Protein AF-E9HIC8-F1 (afdb_monomer_lite)

Secondary structure (DSSP, 8-state):
--TT---EEEEEGGGGG--GGG---GGG--GGG-SEEEEEEEEE-TTT--EEES-HHHHHHHHHHHHH-TT-EEEEEE--HHHHH-GGGS--

Radius of gyration: 14.71 Å; chains: 1; bounding box: 36×24×37 Å

Foldseek 3Di:
DPVPDFDEDEDEPCQCVDDDPSHDALVNDPCVVGQEYEYDAWEQQPPPRDTGDPDPVRLVSQVCVCVVVVNYHYYYYYDDDCNVPPPPPRDD

InterPro domains:
  IPR001223 Glycoside hydrolase family 18, catalytic domain [PF00704] (6-85)
  IPR001223 Glycoside hydrolase family 18, catalytic domain [PS51910] (5-92)
  IPR017853 Glycoside hydrolase superfamily [SSF51445] (4-85)
  IPR050314 Glycosyl hydrolase family 18 [PTHR11177] (3-85)

Sequence (92 aa):
MKAGSRLICYFPNWAYHRPGYGKYAVDDINATLHTDMVYAFAILDGNTYNIVEFDHAFYATIVDLKKQYPSLKTTIAIGGWTDSHDETLIPT

Structure (mmCIF, N/CA/C/O backbone):
data_AF-E9HIC8-F1
#
_entry.id   AF-E9HIC8-F1
#
loop_
_atom_site.group_PDB
_atom_site.id
_atom_site.type_symbol
_atom_site.label_atom_id
_atom_site.label_alt_id
_atom_site.label_comp_id
_atom_site.label_asym_id
_atom_site.label_entity_id
_atom_site.label_seq_id
_atom_site.pdbx_PDB_ins_code
_atom_site.Cartn_x
_atom_site.Cartn_y
_atom_site.Cartn_z
_atom_site.occupancy
_atom_site.B_iso_or_equiv
_atom_site.auth_seq_id
_atom_site.auth_comp_id
_atom_site.auth_asym_id
_atom_site.auth_atom_id
_atom_site.pdbx_PDB_model_num
ATOM 1 N N . MET A 1 1 ? -13.253 -8.724 15.955 1.00 62.53 1 MET A N 1
ATOM 2 C CA . MET A 1 1 ? -11.837 -8.531 16.352 1.00 62.53 1 MET A CA 1
ATOM 3 C C . MET A 1 1 ? -11.799 -8.084 17.810 1.00 62.53 1 MET A C 1
ATOM 5 O O . MET A 1 1 ? -12.718 -7.380 18.213 1.00 62.53 1 MET A O 1
ATOM 9 N N . LYS A 1 2 ? -10.816 -8.509 18.622 1.00 59.88 2 LYS A N 1
ATOM 10 C CA . LYS A 1 2 ? -10.658 -7.970 19.989 1.00 59.88 2 LYS A CA 1
ATOM 11 C C . LYS A 1 2 ? -10.333 -6.474 19.905 1.00 59.88 2 LYS A C 1
ATOM 13 O O . LYS A 1 2 ? -9.634 -6.056 18.982 1.00 59.88 2 LYS A O 1
ATOM 18 N N . ALA A 1 3 ? -10.817 -5.685 20.864 1.00 70.50 3 ALA A N 1
ATOM 19 C CA . ALA A 1 3 ? -10.434 -4.280 20.976 1.00 70.50 3 ALA A CA 1
ATOM 20 C C . ALA A 1 3 ? -8.896 -4.167 21.027 1.00 70.50 3 ALA A C 1
ATOM 22 O O . ALA A 1 3 ? -8.251 -4.861 21.812 1.00 70.50 3 ALA A O 1
ATOM 23 N N . GLY A 1 4 ? -8.318 -3.354 20.138 1.00 76.31 4 GLY A N 1
ATOM 24 C CA . GLY A 1 4 ? -6.868 -3.160 20.014 1.00 76.31 4 GLY A CA 1
ATOM 25 C C . GLY A 1 4 ? -6.122 -4.134 19.088 1.00 76.31 4 GLY A C 1
ATOM 26 O O . GLY A 1 4 ? -4.921 -3.969 18.896 1.00 76.31 4 GLY A O 1
ATOM 27 N N . SER A 1 5 ? -6.783 -5.130 18.486 1.00 86.44 5 SER A N 1
ATOM 28 C CA . SER A 1 5 ? -6.154 -5.974 17.453 1.00 86.44 5 SER A CA 1
ATOM 29 C C . SER A 1 5 ? -6.084 -5.255 16.103 1.00 86.44 5 SER A C 1
ATOM 31 O O . SER A 1 5 ? -7.019 -4.546 15.738 1.00 86.44 5 SER A O 1
ATOM 33 N N . ARG A 1 6 ? -4.996 -5.471 15.352 1.00 91.44 6 ARG A N 1
ATOM 34 C CA . ARG A 1 6 ? -4.828 -4.967 13.979 1.00 91.44 6 ARG A CA 1
ATOM 35 C C . ARG A 1 6 ? -4.976 -6.097 12.962 1.00 91.44 6 ARG A C 1
ATOM 37 O O . ARG A 1 6 ? -4.385 -7.156 13.164 1.00 91.44 6 ARG A O 1
ATOM 44 N N . LEU A 1 7 ? -5.707 -5.851 11.877 1.00 93.81 7 LEU A N 1
ATOM 45 C CA . LEU A 1 7 ? -5.694 -6.667 10.664 1.00 93.81 7 LEU A CA 1
ATOM 46 C C . LEU A 1 7 ? -5.028 -5.859 9.549 1.00 93.81 7 LEU A C 1
ATOM 48 O O . LEU A 1 7 ? -5.597 -4.883 9.056 1.00 93.81 7 LEU A O 1
ATOM 52 N N . ILE A 1 8 ? -3.817 -6.280 9.191 1.00 95.50 8 ILE A N 1
ATOM 53 C CA . ILE A 1 8 ? -2.977 -5.628 8.189 1.00 95.50 8 ILE A CA 1
ATOM 54 C C . ILE A 1 8 ? -3.065 -6.443 6.904 1.00 95.50 8 ILE A C 1
ATOM 56 O O . ILE A 1 8 ? -2.642 -7.600 6.889 1.00 95.50 8 ILE A O 1
ATOM 60 N N . CYS A 1 9 ? -3.594 -5.847 5.841 1.00 95.31 9 CYS A N 1
ATOM 61 C CA . CYS A 1 9 ? -3.786 -6.524 4.564 1.00 95.31 9 CYS A CA 1
ATOM 62 C C . CYS A 1 9 ? -2.930 -5.903 3.469 1.00 95.31 9 CYS A C 1
ATOM 64 O O . CYS A 1 9 ? -2.933 -4.692 3.267 1.00 95.31 9 CYS A O 1
ATOM 66 N N . TYR A 1 10 ? -2.220 -6.760 2.741 1.00 95.19 10 TYR A N 1
ATOM 67 C CA . TYR A 1 10 ? -1.441 -6.368 1.576 1.00 95.19 10 TYR A CA 1
ATOM 68 C C . TYR A 1 10 ? -2.324 -6.435 0.331 1.00 95.19 10 TYR A C 1
ATOM 70 O O . TYR A 1 10 ? -2.943 -7.465 0.065 1.00 95.19 10 TYR A O 1
ATOM 78 N N . PHE A 1 11 ? -2.358 -5.349 -0.434 1.00 93.12 11 PHE A N 1
ATOM 79 C CA . PHE A 1 11 ? -2.950 -5.302 -1.762 1.00 93.12 11 PHE A CA 1
ATOM 80 C C . PHE A 1 11 ? -1.831 -5.338 -2.811 1.00 93.12 11 PHE A C 1
ATOM 82 O O . PHE A 1 11 ? -1.161 -4.323 -3.016 1.00 93.12 11 PHE A O 1
ATOM 89 N N . PRO A 1 12 ? -1.601 -6.496 -3.452 1.00 91.94 12 PRO A N 1
ATOM 90 C CA . PRO A 1 12 ? -0.661 -6.600 -4.555 1.00 91.94 12 PRO A CA 1
ATOM 91 C C . PRO A 1 12 ? -1.266 -6.023 -5.840 1.00 91.94 12 PRO A C 1
ATOM 93 O O . PRO A 1 12 ? -2.274 -6.542 -6.326 1.00 91.94 12 PRO A O 1
ATOM 96 N N . ASN A 1 13 ? -0.651 -4.992 -6.424 1.00 84.81 13 ASN A N 1
ATOM 97 C CA . ASN A 1 13 ? -1.197 -4.304 -7.605 1.00 84.81 13 ASN A CA 1
ATOM 98 C C . ASN A 1 13 ? -1.407 -5.241 -8.813 1.00 84.81 13 ASN A C 1
ATOM 100 O O . ASN A 1 13 ? -2.395 -5.120 -9.537 1.00 84.81 13 ASN A O 1
ATOM 104 N N . TRP A 1 14 ? -0.566 -6.265 -8.976 1.00 88.94 14 TRP A N 1
ATOM 105 C CA . TRP A 1 14 ? -0.699 -7.243 -10.061 1.00 88.94 14 TRP A CA 1
ATOM 106 C C . TRP A 1 14 ? -1.951 -8.131 -9.972 1.00 88.94 14 TRP A C 1
ATOM 108 O O . TRP A 1 14 ? -2.290 -8.805 -10.948 1.00 88.94 14 TRP A O 1
ATOM 118 N N . ALA A 1 15 ? -2.675 -8.143 -8.844 1.00 91.88 15 ALA A N 1
ATOM 119 C CA . ALA A 1 15 ? -3.959 -8.841 -8.748 1.00 91.88 15 ALA A CA 1
ATOM 120 C C . ALA A 1 15 ? -5.021 -8.253 -9.695 1.00 91.88 15 ALA A C 1
ATOM 122 O O . ALA A 1 15 ? -5.877 -8.994 -10.185 1.00 91.88 15 ALA A O 1
ATOM 123 N N . TYR A 1 16 ? -4.910 -6.965 -10.033 1.00 89.75 16 TYR A N 1
ATOM 124 C CA . TYR A 1 16 ? -5.783 -6.302 -11.000 1.00 89.75 16 TYR A CA 1
ATOM 125 C C . TYR A 1 16 ? -5.651 -6.881 -12.419 1.00 89.75 16 TYR A C 1
ATOM 127 O O . TYR A 1 16 ? -6.620 -6.901 -13.182 1.00 89.75 16 TYR A O 1
ATOM 135 N N . HIS A 1 17 ? -4.465 -7.380 -12.777 1.00 89.44 17 HIS A N 1
ATOM 136 C CA . HIS A 1 17 ? -4.171 -7.897 -14.117 1.00 89.44 17 HIS A CA 1
ATOM 137 C C . HIS A 1 17 ? -4.508 -9.382 -14.297 1.00 89.44 17 HIS A C 1
ATOM 139 O O . HIS A 1 17 ? -4.382 -9.91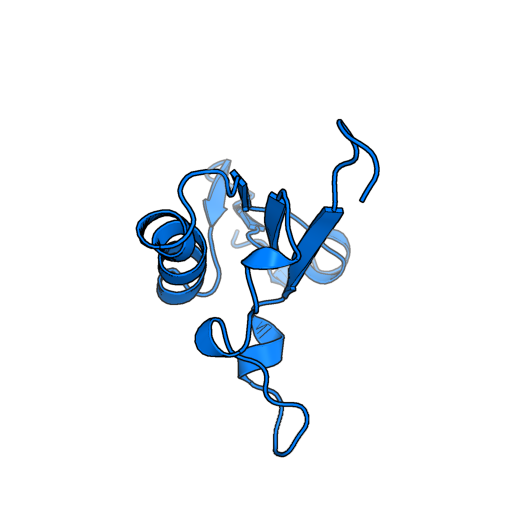2 -15.401 1.00 89.44 17 HIS A O 1
ATOM 145 N N . ARG A 1 18 ? -4.930 -10.079 -13.237 1.00 94.81 18 ARG A N 1
ATOM 146 C CA . ARG A 1 18 ? -5.303 -11.495 -13.334 1.00 94.81 18 ARG A CA 1
ATOM 147 C C . ARG A 1 18 ? -6.548 -11.670 -14.218 1.00 94.81 18 ARG A C 1
ATOM 149 O O . ARG A 1 18 ? -7.467 -10.856 -14.137 1.00 94.81 18 ARG A O 1
ATOM 156 N N . PRO A 1 19 ? -6.622 -12.730 -15.041 1.00 94.38 19 PRO A N 1
ATOM 157 C CA . PRO A 1 19 ? -7.788 -12.986 -15.877 1.00 94.38 19 PRO A CA 1
ATOM 158 C C . PRO A 1 19 ? -8.935 -13.658 -15.104 1.00 94.38 19 PRO A C 1
ATOM 160 O O . PRO A 1 19 ? -8.725 -14.384 -14.128 1.00 94.38 19 PRO A O 1
ATOM 163 N N . GLY A 1 20 ? -10.160 -13.468 -15.602 1.00 95.69 20 GLY A N 1
ATOM 164 C CA . GLY A 1 20 ? -11.360 -14.156 -15.116 1.00 95.69 20 GLY A CA 1
ATOM 165 C C . GLY A 1 20 ? -11.651 -13.899 -13.635 1.00 95.69 20 GLY A C 1
ATOM 166 O O . GLY A 1 20 ? -11.460 -12.792 -13.140 1.00 95.69 20 GLY A O 1
ATOM 167 N N . TYR A 1 21 ? -12.082 -14.941 -12.920 1.00 95.56 21 TYR A N 1
ATOM 168 C CA . TYR A 1 21 ? -12.416 -14.871 -11.488 1.00 95.56 21 TYR A CA 1
ATOM 169 C C . TYR A 1 21 ? -11.227 -14.547 -10.572 1.00 95.56 21 TYR A C 1
ATOM 171 O O . TYR A 1 21 ? -11.422 -14.296 -9.389 1.00 95.56 21 TYR A O 1
ATOM 179 N N . GLY A 1 22 ? -9.997 -14.583 -11.093 1.00 94.56 22 GLY A N 1
ATOM 180 C CA . GLY A 1 22 ? -8.807 -14.206 -10.336 1.00 94.56 22 GLY A CA 1
ATOM 181 C C . GLY A 1 22 ? -8.568 -12.698 -10.277 1.00 94.56 22 GLY A C 1
ATOM 182 O O . GLY A 1 22 ? -7.704 -12.278 -9.504 1.00 94.56 22 GLY A O 1
ATOM 183 N N . LYS A 1 23 ? -9.277 -11.904 -11.096 1.00 94.88 23 LYS A N 1
ATOM 184 C CA . LYS A 1 23 ? -9.165 -10.444 -11.106 1.00 94.88 23 LYS A CA 1
ATOM 185 C C . LYS A 1 23 ? -9.638 -9.874 -9.776 1.00 94.88 23 LYS A C 1
ATOM 187 O O . LYS A 1 23 ? -10.712 -10.232 -9.304 1.00 94.88 23 LYS A O 1
ATOM 192 N N . TYR A 1 24 ? -8.840 -8.979 -9.206 1.00 93.06 24 TYR A N 1
ATOM 193 C CA . TYR A 1 24 ? -9.178 -8.309 -7.958 1.00 93.06 24 TYR A CA 1
ATOM 194 C C . TYR A 1 24 ? -8.690 -6.859 -7.998 1.00 93.06 24 TYR A C 1
ATOM 196 O O . TYR A 1 24 ? -7.493 -6.603 -8.144 1.00 93.06 24 TYR A O 1
ATOM 204 N N . ALA A 1 25 ? -9.624 -5.920 -7.921 1.00 91.12 25 ALA A N 1
ATOM 205 C CA . ALA A 1 25 ? -9.402 -4.481 -7.952 1.00 91.12 25 ALA A CA 1
ATOM 206 C C . ALA A 1 25 ? -9.579 -3.861 -6.558 1.00 91.12 25 ALA A C 1
ATOM 208 O O . ALA A 1 25 ? -10.006 -4.514 -5.607 1.00 91.12 25 ALA A O 1
ATOM 209 N N . VAL A 1 26 ? -9.260 -2.571 -6.432 1.00 90.06 26 VAL A N 1
ATOM 210 C CA . VAL A 1 26 ? -9.466 -1.827 -5.179 1.00 90.06 26 VAL A CA 1
ATOM 211 C C . VAL A 1 26 ? -10.946 -1.771 -4.792 1.00 90.06 26 VAL A C 1
ATOM 213 O O . VAL A 1 26 ? -11.267 -1.885 -3.612 1.00 90.06 26 VAL A O 1
ATOM 216 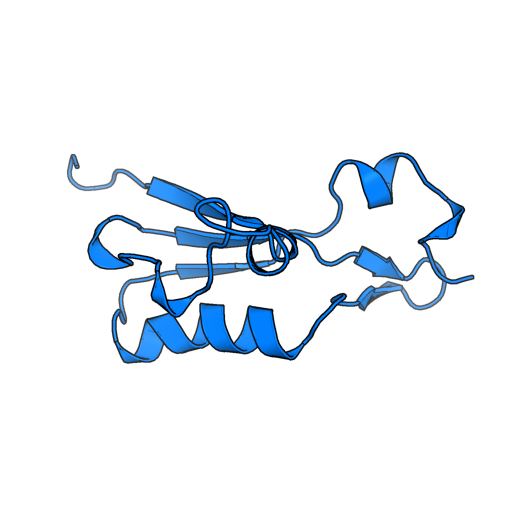N N . ASP A 1 27 ? -11.842 -1.701 -5.777 1.00 90.94 27 ASP A N 1
ATOM 217 C CA . ASP A 1 27 ? -13.294 -1.689 -5.563 1.00 90.94 27 ASP A CA 1
ATOM 218 C C . ASP A 1 27 ? -13.834 -3.004 -4.972 1.00 90.94 27 ASP A C 1
ATOM 220 O O . ASP A 1 27 ? -14.897 -3.011 -4.354 1.00 90.94 27 ASP A O 1
ATOM 224 N N . ASP A 1 28 ? -13.090 -4.107 -5.098 1.00 92.75 28 ASP A N 1
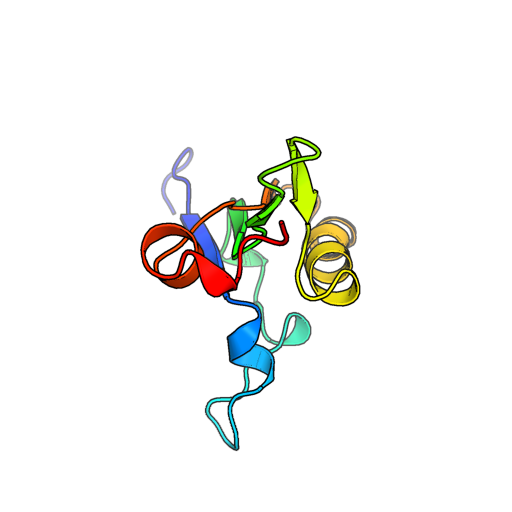ATOM 225 C CA . ASP A 1 28 ? -13.459 -5.399 -4.509 1.00 92.75 28 ASP A CA 1
ATOM 226 C C . ASP A 1 28 ? -13.105 -5.478 -3.006 1.00 92.75 28 ASP A C 1
ATOM 228 O O . ASP A 1 28 ? -13.506 -6.411 -2.304 1.00 92.75 28 ASP A O 1
ATOM 232 N N . ILE A 1 29 ? -12.354 -4.503 -2.474 1.00 91.44 29 ILE A N 1
ATOM 233 C CA . ILE A 1 29 ? -11.897 -4.491 -1.081 1.00 91.44 29 ILE A CA 1
ATOM 234 C C . ILE A 1 29 ? -13.034 -4.080 -0.146 1.00 91.44 29 ILE A C 1
ATOM 236 O O . ILE A 1 29 ? -13.409 -2.912 -0.044 1.00 91.44 29 ILE A O 1
ATOM 240 N N . ASN A 1 30 ? -13.482 -5.019 0.688 1.00 90.62 30 ASN A N 1
ATOM 241 C CA . ASN A 1 30 ? -14.290 -4.678 1.854 1.00 90.62 30 ASN A CA 1
ATOM 242 C C . ASN A 1 30 ? -13.409 -4.095 2.976 1.00 90.62 30 ASN A C 1
ATOM 244 O O . ASN A 1 30 ? -12.931 -4.812 3.858 1.00 90.62 30 ASN A O 1
ATOM 248 N N . ALA A 1 31 ? -13.197 -2.779 2.957 1.00 90.31 31 ALA A N 1
ATOM 249 C CA . ALA A 1 31 ? -12.325 -2.092 3.909 1.00 90.31 31 ALA A CA 1
ATOM 250 C C . ALA A 1 31 ? -12.812 -2.116 5.370 1.00 90.31 31 ALA A C 1
ATOM 252 O O . ALA A 1 31 ? -12.003 -1.906 6.269 1.00 90.31 31 ALA A O 1
ATOM 253 N N . THR A 1 32 ? -14.081 -2.451 5.642 1.00 89.81 32 THR A N 1
ATOM 254 C CA . THR A 1 32 ? -14.585 -2.598 7.026 1.00 89.81 32 THR A CA 1
ATOM 255 C C . THR A 1 32 ? -13.934 -3.752 7.789 1.00 89.81 32 THR A C 1
ATOM 257 O O . THR A 1 32 ? -13.979 -3.792 9.020 1.00 89.81 32 THR A O 1
ATOM 260 N N . LEU A 1 33 ? -13.321 -4.693 7.068 1.00 89.31 33 LEU A N 1
ATOM 261 C CA . LEU A 1 33 ? -12.634 -5.836 7.657 1.00 89.31 33 LEU A CA 1
ATOM 262 C C . LEU A 1 33 ? -11.226 -5.475 8.143 1.00 89.31 33 LEU A C 1
ATOM 264 O O . LEU A 1 33 ? -10.685 -6.188 8.984 1.00 89.31 33 LEU A O 1
ATOM 268 N N . HIS A 1 34 ? -10.642 -4.382 7.649 1.00 91.56 34 HIS A N 1
ATOM 269 C CA . HIS A 1 34 ? -9.222 -4.063 7.783 1.00 91.56 34 HIS A CA 1
ATOM 270 C C . HIS A 1 34 ? -8.977 -2.917 8.763 1.00 91.56 34 HIS A C 1
ATOM 272 O O . HIS A 1 34 ? -9.780 -1.993 8.879 1.00 91.56 34 HIS A O 1
ATOM 278 N N . THR A 1 35 ? -7.830 -2.944 9.443 1.00 95.06 35 THR A N 1
ATOM 279 C CA . THR A 1 35 ? -7.343 -1.781 10.206 1.00 95.06 35 THR A CA 1
ATOM 280 C C . THR A 1 35 ? -6.261 -1.026 9.444 1.00 95.06 35 THR A C 1
ATOM 282 O O . THR A 1 35 ? -6.195 0.202 9.518 1.00 95.06 35 THR A O 1
ATOM 285 N N . ASP A 1 36 ? -5.436 -1.752 8.689 1.00 95.88 36 ASP A N 1
ATOM 286 C CA . ASP A 1 36 ? -4.328 -1.208 7.917 1.00 95.88 36 ASP A CA 1
ATOM 287 C C . ASP A 1 36 ? -4.310 -1.871 6.528 1.00 95.88 36 ASP A C 1
ATOM 289 O O . ASP A 1 36 ? -4.372 -3.097 6.413 1.00 95.88 36 ASP A O 1
ATOM 293 N N . MET A 1 37 ? -4.203 -1.065 5.474 1.00 96.31 37 MET A N 1
ATOM 294 C CA . MET A 1 37 ? -3.997 -1.509 4.097 1.00 96.31 37 MET A CA 1
ATOM 295 C C . MET A 1 37 ? -2.592 -1.137 3.641 1.00 96.31 37 MET A C 1
ATOM 297 O O . MET A 1 37 ? -2.162 0.009 3.784 1.00 96.31 37 MET A O 1
ATOM 301 N N . VAL A 1 38 ? -1.891 -2.102 3.062 1.00 95.38 38 VAL A N 1
ATOM 302 C CA . VAL A 1 38 ? -0.536 -1.936 2.544 1.00 95.38 38 VAL A CA 1
ATOM 303 C C . VAL A 1 38 ? -0.569 -2.125 1.037 1.00 95.38 38 VAL A C 1
ATOM 305 O O . VAL A 1 38 ? -0.862 -3.219 0.562 1.00 95.38 38 VAL A O 1
ATOM 308 N N . TYR A 1 39 ? -0.271 -1.079 0.275 1.00 93.38 39 TYR A N 1
ATOM 309 C CA . TYR A 1 39 ? -0.052 -1.215 -1.161 1.00 93.38 39 TYR A CA 1
ATOM 310 C C . TYR A 1 39 ? 1.293 -1.902 -1.415 1.00 93.38 39 TYR A C 1
ATOM 312 O O . TYR A 1 39 ? 2.310 -1.497 -0.849 1.00 93.38 39 TYR A O 1
ATOM 320 N N . ALA A 1 40 ? 1.290 -2.940 -2.247 1.00 92.38 40 ALA A N 1
ATOM 321 C CA . ALA A 1 40 ? 2.453 -3.759 -2.551 1.00 92.38 40 ALA A CA 1
ATOM 322 C C . ALA A 1 40 ? 2.637 -3.858 -4.078 1.00 92.38 40 ALA A C 1
ATOM 324 O O . ALA A 1 40 ? 1.727 -4.308 -4.771 1.00 92.38 40 ALA A O 1
ATOM 325 N N . PHE A 1 41 ? 3.767 -3.460 -4.658 1.00 90.25 41 PHE A N 1
ATOM 326 C CA . PHE A 1 41 ? 4.959 -2.845 -4.055 1.00 90.25 41 PHE A CA 1
ATOM 327 C C . PHE A 1 41 ? 5.379 -1.603 -4.851 1.00 90.25 41 PHE A C 1
ATOM 329 O O . PHE A 1 41 ? 5.064 -1.482 -6.034 1.00 90.25 41 PHE A O 1
ATOM 336 N N . ALA A 1 42 ? 6.097 -0.695 -4.195 1.00 90.00 42 ALA A N 1
ATOM 337 C CA . ALA A 1 42 ? 7.006 0.241 -4.851 1.00 90.00 42 ALA A CA 1
ATOM 338 C C . ALA A 1 42 ? 8.443 -0.306 -4.814 1.00 90.00 42 ALA A C 1
ATOM 340 O O . ALA A 1 42 ? 8.735 -1.249 -4.075 1.00 90.00 42 ALA A O 1
ATOM 341 N N . ILE A 1 43 ? 9.334 0.312 -5.578 1.00 87.81 43 ILE A N 1
ATOM 342 C CA . ILE A 1 4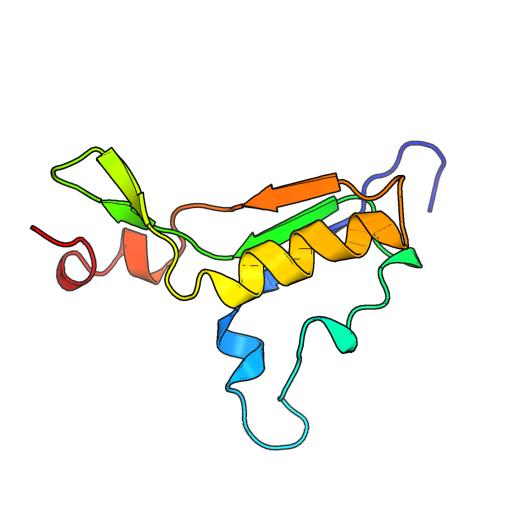3 ? 10.776 0.044 -5.582 1.00 87.81 43 ILE A CA 1
ATOM 343 C C . ILE A 1 43 ? 11.547 1.278 -5.122 1.00 87.81 43 ILE A C 1
ATOM 345 O O . ILE A 1 43 ? 11.022 2.397 -5.138 1.00 87.81 43 ILE A O 1
ATOM 349 N N . LEU A 1 44 ? 12.788 1.071 -4.691 1.00 87.00 44 LEU A N 1
ATOM 350 C CA . LEU A 1 44 ? 13.732 2.153 -4.442 1.00 87.00 44 LEU A CA 1
ATOM 351 C C . LEU A 1 44 ? 14.652 2.277 -5.656 1.00 87.00 44 LEU A C 1
ATOM 353 O O . LEU A 1 44 ? 15.392 1.350 -5.968 1.00 87.00 44 LEU A O 1
ATOM 357 N N . ASP A 1 45 ? 14.620 3.423 -6.329 1.00 84.19 45 ASP A N 1
ATOM 358 C CA . ASP A 1 45 ? 15.553 3.704 -7.417 1.00 84.19 45 ASP A CA 1
ATOM 359 C C . ASP A 1 45 ? 16.992 3.755 -6.877 1.00 84.19 45 ASP A C 1
ATOM 361 O O . ASP A 1 45 ? 17.289 4.506 -5.943 1.00 84.19 45 ASP A O 1
ATOM 365 N N . GLY A 1 46 ? 17.882 2.948 -7.457 1.00 82.38 46 GLY A N 1
ATOM 366 C CA . GLY A 1 46 ? 19.234 2.740 -6.939 1.00 82.38 46 GLY A CA 1
ATOM 367 C C . GLY A 1 46 ? 20.170 3.944 -7.076 1.00 82.38 46 GLY A C 1
ATOM 368 O O . GLY A 1 46 ? 21.156 4.023 -6.345 1.00 82.38 46 GLY A O 1
ATOM 369 N N . ASN A 1 47 ? 19.872 4.896 -7.967 1.00 85.81 47 ASN A N 1
ATOM 370 C CA . ASN A 1 47 ? 20.752 6.046 -8.227 1.00 85.81 47 ASN A CA 1
ATOM 371 C C . ASN A 1 47 ? 20.249 7.310 -7.545 1.00 85.81 47 ASN A C 1
ATOM 373 O O . ASN A 1 47 ? 21.027 8.105 -7.018 1.00 85.81 47 ASN A O 1
ATOM 377 N N . THR A 1 48 ? 18.938 7.518 -7.602 1.00 89.94 48 THR A N 1
ATOM 378 C CA . THR A 1 48 ? 18.278 8.718 -7.092 1.00 89.94 48 THR A CA 1
ATOM 379 C C . THR A 1 48 ? 17.781 8.541 -5.665 1.00 89.94 48 THR A C 1
ATOM 381 O O . THR A 1 48 ? 17.519 9.542 -4.998 1.00 89.94 48 THR A O 1
ATOM 384 N N . TYR A 1 49 ? 17.663 7.295 -5.189 1.00 87.00 49 TYR A N 1
ATOM 385 C CA . TYR A 1 49 ? 17.091 6.937 -3.888 1.00 87.00 49 TYR A CA 1
ATOM 386 C C . TYR A 1 49 ? 15.644 7.410 -3.711 1.00 87.00 49 TYR A C 1
ATOM 388 O O . TYR A 1 49 ? 15.164 7.595 -2.589 1.00 87.00 49 TYR A O 1
ATOM 396 N N . ASN A 1 50 ? 14.935 7.602 -4.822 1.00 89.56 50 ASN A N 1
ATOM 397 C CA . ASN A 1 50 ? 13.521 7.929 -4.817 1.00 89.56 50 ASN A CA 1
ATOM 398 C C . ASN A 1 50 ? 12.675 6.658 -4.769 1.00 89.56 50 ASN A C 1
ATOM 400 O O . ASN A 1 50 ? 13.024 5.630 -5.348 1.00 89.56 50 ASN A O 1
ATOM 404 N N . ILE A 1 51 ? 11.522 6.751 -4.110 1.00 87.81 51 ILE A N 1
ATOM 405 C CA . ILE A 1 51 ? 10.502 5.705 -4.164 1.00 87.81 51 ILE A CA 1
ATOM 406 C C . ILE A 1 51 ? 9.815 5.806 -5.523 1.00 87.81 51 ILE A C 1
ATOM 408 O O . ILE A 1 51 ? 9.238 6.847 -5.844 1.00 87.81 51 ILE A O 1
ATOM 412 N N . VAL A 1 52 ? 9.858 4.728 -6.297 1.00 85.44 52 VAL A N 1
ATOM 413 C CA . VAL A 1 52 ? 9.192 4.626 -7.595 1.00 85.44 52 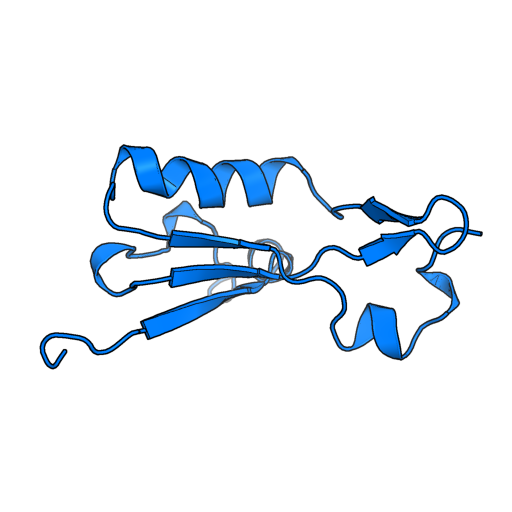VAL A CA 1
ATOM 414 C C . VAL A 1 52 ? 8.084 3.595 -7.488 1.00 85.44 52 VAL A C 1
ATOM 416 O O . VAL A 1 52 ? 8.299 2.441 -7.127 1.00 85.44 52 VAL A O 1
ATOM 419 N N . GLU A 1 53 ? 6.866 4.017 -7.785 1.00 76.75 53 GLU A N 1
ATOM 420 C CA . GLU A 1 53 ? 5.724 3.120 -7.874 1.00 76.75 53 GLU A CA 1
ATOM 421 C C . GLU A 1 53 ? 5.529 2.668 -9.322 1.00 76.75 53 GLU A C 1
ATOM 423 O O . GLU A 1 53 ? 5.631 3.476 -10.243 1.00 76.75 53 GLU A O 1
ATOM 428 N N . PHE A 1 54 ? 5.190 1.394 -9.527 1.00 71.12 54 PHE A N 1
ATOM 429 C CA . PHE A 1 54 ? 4.933 0.864 -10.868 1.00 71.12 54 PHE A CA 1
ATOM 430 C C . PHE A 1 54 ? 3.675 1.444 -11.531 1.00 71.12 54 PHE A C 1
ATOM 432 O O . PHE A 1 54 ? 3.629 1.535 -12.754 1.00 71.12 54 PHE A O 1
ATOM 439 N N . ASP A 1 55 ? 2.657 1.828 -10.751 1.00 71.19 55 ASP A N 1
ATOM 440 C CA . ASP A 1 55 ? 1.405 2.376 -11.283 1.00 71.19 55 ASP A CA 1
ATOM 441 C C . ASP A 1 55 ? 0.743 3.345 -10.291 1.00 71.19 55 ASP A C 1
ATOM 443 O O . ASP A 1 55 ? -0.102 2.959 -9.484 1.00 71.19 55 ASP A O 1
ATOM 447 N N . HIS A 1 56 ? 1.132 4.621 -10.389 1.00 62.62 56 HIS A N 1
ATOM 448 C CA . HIS A 1 56 ? 0.698 5.731 -9.525 1.00 62.62 56 HIS A CA 1
ATOM 449 C C . HIS A 1 56 ? -0.831 5.838 -9.343 1.00 62.62 56 HIS A C 1
ATOM 451 O O . HIS A 1 56 ? -1.303 6.422 -8.362 1.00 62.62 56 HIS A O 1
ATOM 457 N N . ALA A 1 57 ? -1.627 5.305 -10.280 1.00 71.50 57 ALA A N 1
ATOM 458 C CA . ALA A 1 57 ? -3.080 5.319 -10.165 1.00 71.50 57 ALA A CA 1
ATOM 459 C C . ALA A 1 57 ? -3.575 4.413 -9.024 1.00 71.50 57 ALA A C 1
ATOM 461 O O . ALA A 1 57 ? -4.544 4.761 -8.344 1.00 71.50 57 ALA A O 1
ATOM 462 N N . PHE A 1 58 ? -2.910 3.285 -8.755 1.00 79.81 58 PHE A N 1
ATOM 463 C CA . PHE A 1 58 ? -3.414 2.315 -7.785 1.00 79.81 58 PHE A CA 1
ATOM 464 C C . PHE A 1 58 ? -3.143 2.708 -6.334 1.00 79.81 58 PHE A C 1
ATOM 466 O O . PHE A 1 58 ? -4.062 2.601 -5.516 1.00 79.81 58 PHE A O 1
ATOM 473 N N . TYR A 1 59 ? -1.960 3.220 -5.980 1.00 87.44 59 TYR A N 1
ATOM 474 C CA . TYR A 1 59 ? -1.747 3.691 -4.608 1.00 87.44 59 TYR A CA 1
ATOM 475 C C . TYR A 1 59 ? -2.724 4.809 -4.229 1.00 87.44 59 TYR A C 1
ATOM 477 O O . TYR A 1 59 ? -3.320 4.761 -3.150 1.00 87.44 59 TYR A O 1
ATOM 485 N N . ALA A 1 60 ? -2.969 5.763 -5.135 1.00 90.06 60 ALA A N 1
ATOM 486 C CA . ALA A 1 60 ? -3.949 6.822 -4.911 1.00 90.06 60 ALA A CA 1
ATOM 487 C C . ALA A 1 60 ? -5.349 6.253 -4.610 1.00 90.06 60 ALA A C 1
ATOM 489 O O . ALA A 1 60 ? -5.998 6.697 -3.662 1.00 90.06 60 ALA A O 1
ATOM 490 N N . THR A 1 61 ? -5.787 5.218 -5.338 1.00 90.56 61 THR A N 1
ATOM 491 C CA . THR A 1 61 ? -7.082 4.563 -5.070 1.00 90.56 61 THR A CA 1
ATOM 492 C C . THR A 1 61 ? -7.131 3.852 -3.712 1.00 90.56 61 THR A C 1
ATOM 494 O O . THR A 1 61 ? -8.152 3.921 -3.029 1.00 90.56 61 THR A O 1
ATOM 497 N N . ILE A 1 62 ? -6.028 3.242 -3.256 1.00 92.44 62 ILE A N 1
ATOM 498 C CA . ILE A 1 62 ? -5.940 2.663 -1.904 1.00 92.44 62 ILE A CA 1
ATOM 499 C C . ILE A 1 62 ? -6.038 3.755 -0.832 1.00 92.44 62 ILE A C 1
ATOM 501 O O . ILE A 1 62 ? -6.755 3.582 0.154 1.00 92.44 62 ILE A O 1
ATOM 505 N N . VAL A 1 63 ? -5.349 4.887 -1.013 1.00 93.88 63 VAL A N 1
ATOM 506 C CA . VAL A 1 63 ? -5.421 6.035 -0.090 1.00 93.88 63 VAL A CA 1
ATOM 507 C C . VAL A 1 63 ? -6.841 6.605 -0.036 1.00 93.88 63 VAL A C 1
ATOM 509 O O . VAL A 1 63 ? -7.333 6.942 1.045 1.00 93.88 63 VAL A O 1
ATOM 512 N N . ASP A 1 64 ? -7.526 6.655 -1.176 1.00 94.94 64 ASP A N 1
ATOM 513 C CA . ASP A 1 64 ? -8.884 7.178 -1.300 1.00 94.94 64 ASP A CA 1
ATOM 514 C C . ASP A 1 64 ? -9.941 6.363 -0.549 1.00 94.94 64 ASP A C 1
ATOM 516 O O . ASP A 1 64 ? -10.968 6.931 -0.164 1.00 94.94 64 ASP A O 1
ATOM 520 N N . LEU A 1 65 ? -9.673 5.095 -0.213 1.00 94.12 65 LEU A N 1
ATOM 521 C CA . LEU A 1 65 ? -10.535 4.317 0.688 1.00 94.12 65 LEU A CA 1
ATOM 522 C C . LEU A 1 65 ? -10.767 5.047 2.018 1.00 94.12 65 LEU A C 1
ATOM 524 O O . LEU A 1 65 ? -11.848 4.958 2.598 1.00 94.12 65 LEU A O 1
ATOM 528 N N . LYS A 1 66 ? -9.806 5.854 2.482 1.00 94.81 66 LYS A N 1
ATOM 529 C CA . LYS A 1 66 ? -9.941 6.636 3.720 1.00 94.81 66 LYS A CA 1
ATOM 530 C C . LYS A 1 66 ? -11.059 7.677 3.670 1.00 94.81 66 LYS A C 1
ATOM 532 O O . LYS A 1 66 ? -11.547 8.072 4.726 1.00 94.81 66 LYS A O 1
ATOM 537 N N . LYS A 1 67 ? -11.490 8.107 2.477 1.00 94.94 67 LYS A N 1
ATOM 538 C CA . LYS A 1 67 ? -12.648 9.005 2.313 1.00 94.94 67 LYS A CA 1
ATOM 539 C C . LYS A 1 67 ? -13.937 8.339 2.806 1.00 94.94 67 LYS A C 1
ATOM 541 O O . LYS A 1 67 ? -14.789 9.015 3.370 1.00 94.94 67 LYS A O 1
ATOM 546 N N . GLN A 1 68 ? -14.058 7.024 2.617 1.00 93.88 68 GLN A N 1
ATOM 547 C CA . GLN A 1 68 ? -15.201 6.223 3.069 1.00 93.88 68 GLN A CA 1
ATOM 548 C C . GLN A 1 68 ? -14.954 5.572 4.437 1.00 93.88 68 GLN A C 1
ATOM 550 O O . GLN A 1 68 ? -15.889 5.392 5.214 1.00 93.88 68 GLN A O 1
ATOM 555 N N . TYR A 1 69 ? -13.692 5.262 4.755 1.00 94.56 69 TYR A N 1
ATOM 556 C CA . TYR A 1 69 ? -13.276 4.569 5.975 1.00 94.56 69 TYR A CA 1
ATOM 557 C C . TYR A 1 69 ? -12.218 5.391 6.735 1.00 94.56 69 TYR A C 1
ATOM 559 O O . TYR A 1 69 ? -11.030 5.070 6.677 1.00 94.56 69 TYR A O 1
ATOM 567 N N . PRO A 1 70 ? -12.605 6.452 7.472 1.00 94.56 70 PRO A N 1
ATOM 568 C CA . PRO A 1 70 ? -11.651 7.409 8.049 1.00 94.56 70 PRO A CA 1
ATOM 569 C C . PRO A 1 70 ? -10.677 6.823 9.080 1.00 94.56 70 PRO A C 1
ATOM 571 O O . PRO A 1 70 ? -9.611 7.388 9.316 1.00 94.56 70 PRO A O 1
ATOM 574 N N . SER A 1 71 ? -11.035 5.699 9.709 1.00 93.00 71 SER A N 1
ATOM 575 C CA . SER A 1 71 ? -10.179 4.977 10.658 1.00 93.00 71 SER A CA 1
ATOM 576 C C . SER A 1 71 ? -9.140 4.076 9.984 1.00 93.00 71 SER A C 1
ATOM 578 O O . SER A 1 71 ? -8.236 3.592 10.669 1.00 93.00 71 SER A O 1
ATOM 580 N N . LEU A 1 72 ? -9.255 3.846 8.671 1.00 95.94 72 LEU A N 1
ATOM 581 C CA . LEU A 1 72 ? -8.336 3.009 7.916 1.00 95.94 72 LEU A CA 1
ATOM 582 C C . LEU A 1 72 ? -6.967 3.684 7.806 1.00 95.94 72 LEU A C 1
ATOM 584 O O . LEU A 1 72 ? -6.843 4.859 7.442 1.00 95.94 72 LEU A O 1
ATOM 588 N N . LYS A 1 73 ? -5.915 2.919 8.083 1.00 96.12 73 LYS A N 1
ATOM 589 C CA . LYS A 1 73 ? -4.536 3.337 7.823 1.00 96.12 73 LYS A CA 1
ATOM 590 C C . LYS A 1 73 ? -4.084 2.778 6.486 1.00 96.12 73 LYS A C 1
ATOM 592 O O . LYS A 1 73 ? -4.369 1.631 6.171 1.00 96.12 73 LYS A O 1
ATOM 597 N N . THR A 1 74 ? -3.372 3.583 5.710 1.00 95.38 74 THR A N 1
ATOM 598 C CA . THR A 1 74 ? -2.834 3.183 4.408 1.00 95.38 74 THR A CA 1
ATOM 599 C C . THR A 1 74 ? -1.334 3.427 4.397 1.00 95.38 74 THR A C 1
ATOM 601 O O . THR A 1 74 ? -0.889 4.515 4.767 1.00 95.38 74 THR A O 1
ATOM 604 N N . THR A 1 75 ? -0.562 2.431 3.983 1.00 95.12 75 THR A N 1
ATOM 605 C CA . THR A 1 75 ? 0.895 2.516 3.828 1.00 95.12 75 THR A CA 1
ATOM 606 C C . THR A 1 75 ? 1.320 1.899 2.502 1.00 95.12 75 THR A C 1
ATOM 608 O O . THR A 1 75 ? 0.565 1.148 1.888 1.00 95.12 75 THR A O 1
ATOM 611 N N . ILE A 1 76 ? 2.545 2.187 2.077 1.00 93.12 76 ILE A N 1
ATOM 612 C CA . ILE A 1 76 ? 3.176 1.567 0.914 1.00 93.12 76 ILE A CA 1
ATOM 613 C C . ILE A 1 76 ? 4.329 0.675 1.373 1.00 93.12 76 ILE A C 1
ATOM 615 O O . ILE A 1 76 ? 5.068 1.042 2.287 1.00 93.12 76 ILE A O 1
ATOM 619 N N . ALA A 1 77 ? 4.453 -0.508 0.777 1.00 94.19 77 ALA A N 1
ATOM 620 C CA . ALA A 1 77 ? 5.598 -1.388 0.960 1.00 94.19 77 ALA A CA 1
ATOM 621 C C . ALA A 1 77 ? 6.585 -1.199 -0.196 1.00 94.19 77 ALA A C 1
ATOM 623 O O . ALA A 1 77 ? 6.181 -1.198 -1.358 1.00 94.19 77 ALA A O 1
ATOM 624 N N . ILE A 1 78 ? 7.869 -1.074 0.138 1.00 91.19 78 ILE A N 1
ATOM 625 C CA . ILE A 1 78 ? 8.976 -1.023 -0.821 1.00 91.19 78 ILE A CA 1
ATOM 626 C C . ILE A 1 78 ? 9.683 -2.379 -0.795 1.00 91.19 78 ILE A C 1
ATOM 628 O O . ILE A 1 78 ? 9.883 -2.933 0.290 1.00 91.19 78 ILE A O 1
ATOM 632 N N . GLY A 1 79 ? 10.036 -2.916 -1.959 1.00 89.75 79 GLY A N 1
ATOM 633 C CA . GLY A 1 79 ? 10.772 -4.172 -2.077 1.00 89.75 79 GLY A CA 1
ATOM 634 C C . GLY A 1 79 ? 9.939 -5.308 -2.661 1.00 89.75 79 GLY A C 1
ATOM 635 O O . GLY A 1 79 ? 9.313 -5.185 -3.712 1.00 89.75 79 GLY A O 1
ATOM 636 N N . GLY A 1 80 ? 9.926 -6.442 -1.959 1.00 88.12 80 GLY A N 1
ATOM 637 C CA . GLY A 1 80 ? 9.314 -7.680 -2.440 1.00 88.12 80 GLY A CA 1
ATOM 638 C C . GLY A 1 80 ? 10.300 -8.554 -3.215 1.00 88.12 80 GLY A C 1
ATOM 639 O O . GLY A 1 80 ? 11.459 -8.193 -3.409 1.00 88.12 80 GLY A O 1
ATOM 640 N N . TRP A 1 81 ? 9.840 -9.743 -3.619 1.00 86.38 81 TRP A N 1
ATOM 641 C CA . TRP A 1 81 ? 10.702 -10.754 -4.245 1.00 86.38 81 TRP A CA 1
ATOM 642 C C . TRP A 1 81 ? 11.429 -10.211 -5.474 1.00 86.38 81 TRP A C 1
ATOM 644 O O . TRP A 1 81 ? 12.633 -10.391 -5.595 1.00 86.38 81 TRP A O 1
ATOM 654 N N . THR A 1 82 ? 10.704 -9.521 -6.353 1.00 81.06 82 THR A N 1
ATOM 655 C CA . THR A 1 82 ? 11.252 -9.038 -7.618 1.00 81.06 82 THR A CA 1
ATOM 656 C C . THR A 1 82 ? 12.354 -7.999 -7.404 1.00 81.06 82 THR A C 1
ATOM 658 O O . THR A 1 82 ? 13.447 -8.190 -7.914 1.00 81.06 82 THR A O 1
ATOM 661 N N . ASP A 1 83 ? 12.117 -6.979 -6.575 1.00 80.44 83 ASP A N 1
ATOM 662 C CA . ASP A 1 83 ? 13.117 -5.945 -6.247 1.00 80.44 83 ASP A CA 1
ATOM 663 C C . ASP A 1 83 ? 14.346 -6.519 -5.514 1.00 80.44 83 ASP A C 1
ATOM 665 O O . ASP A 1 83 ? 15.456 -6.021 -5.642 1.00 80.44 83 ASP A O 1
ATOM 669 N N . SER A 1 84 ? 14.165 -7.606 -4.753 1.00 79.06 84 SER A N 1
ATOM 670 C CA . SER A 1 84 ? 15.253 -8.237 -3.987 1.00 79.06 84 SER A CA 1
ATOM 671 C C . SER A 1 84 ? 16.080 -9.249 -4.787 1.00 79.06 84 SER A C 1
ATOM 673 O O . SER A 1 84 ? 17.151 -9.644 -4.331 1.00 79.06 84 SER A O 1
ATOM 675 N N . HIS A 1 85 ? 15.554 -9.758 -5.903 1.00 69.06 85 HIS A N 1
ATOM 676 C CA . HIS A 1 85 ? 16.159 -10.862 -6.657 1.00 69.06 85 HIS A CA 1
ATOM 677 C C . HIS A 1 85 ? 16.612 -10.452 -8.057 1.00 69.06 85 HIS A C 1
ATOM 679 O O . HIS A 1 85 ? 17.476 -11.112 -8.630 1.00 69.06 85 HIS A O 1
ATOM 685 N N . ASP A 1 86 ? 16.018 -9.400 -8.615 1.00 64.06 86 ASP A N 1
ATOM 686 C CA . ASP A 1 86 ? 16.240 -8.979 -9.989 1.00 64.06 86 ASP A CA 1
ATOM 687 C C . ASP A 1 86 ? 16.857 -7.576 -10.026 1.00 64.06 86 ASP A C 1
ATOM 689 O O . ASP A 1 86 ? 16.161 -6.562 -9.991 1.00 64.06 86 ASP A O 1
ATOM 693 N N . G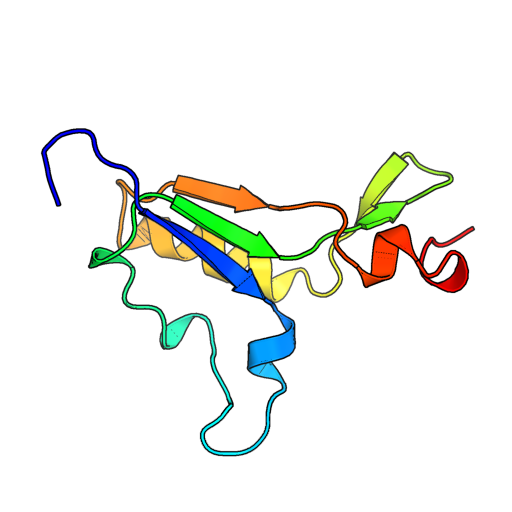LU A 1 87 ? 18.189 -7.524 -10.125 1.00 57.56 87 GLU A N 1
ATOM 694 C CA . GLU A 1 87 ? 18.949 -6.275 -10.274 1.00 57.56 87 GLU A CA 1
ATOM 695 C C . GLU A 1 87 ? 18.565 -5.495 -11.549 1.00 57.56 87 GLU A C 1
ATOM 697 O O . GLU A 1 87 ? 18.907 -4.323 -11.671 1.00 57.56 87 GLU A O 1
ATOM 702 N N . THR A 1 88 ? 17.847 -6.109 -12.503 1.00 56.25 88 THR A N 1
ATOM 703 C CA . THR A 1 88 ? 17.492 -5.473 -13.785 1.00 56.25 88 THR A CA 1
ATOM 704 C C . THR A 1 88 ? 16.265 -4.562 -13.721 1.00 56.25 88 THR A C 1
ATOM 706 O O . THR A 1 88 ? 16.043 -3.784 -14.650 1.00 56.25 88 THR A O 1
ATOM 709 N N . LEU A 1 89 ? 15.476 -4.628 -12.640 1.00 54.38 89 LEU A N 1
ATOM 710 C CA . LEU A 1 89 ? 14.324 -3.741 -12.422 1.00 54.38 89 LEU A CA 1
ATOM 711 C C . LEU A 1 89 ? 14.639 -2.534 -11.542 1.00 54.38 89 LEU A C 1
ATOM 713 O O . LEU A 1 89 ? 13.789 -1.654 -11.416 1.00 54.38 89 LEU A O 1
ATOM 717 N N . ILE A 1 90 ? 15.846 -2.471 -10.980 1.00 54.59 90 ILE A N 1
ATOM 718 C CA . ILE A 1 90 ? 16.382 -1.250 -10.390 1.00 54.59 90 ILE A CA 1
ATOM 719 C C . ILE A 1 90 ? 16.878 -0.412 -11.575 1.00 54.59 90 ILE A C 1
ATOM 721 O O . ILE A 1 90 ? 17.854 -0.806 -12.219 1.00 54.59 90 ILE A O 1
ATOM 725 N N . PRO A 1 91 ? 16.220 0.708 -11.928 1.00 48.31 91 PRO A N 1
ATOM 726 C CA . PRO A 1 91 ? 16.744 1.581 -12.967 1.00 48.31 91 PRO A CA 1
ATOM 727 C C . PRO A 1 91 ? 18.152 2.015 -12.539 1.00 48.31 91 PRO A C 1
ATOM 729 O O . PRO A 1 91 ? 18.337 2.458 -11.405 1.00 48.31 91 PRO A O 1
ATOM 732 N N . THR A 1 92 ? 19.144 1.824 -13.411 1.00 49.66 92 THR A N 1
ATOM 733 C CA . THR A 1 92 ? 20.479 2.453 -13.316 1.00 49.66 92 THR A CA 1
ATOM 734 C C . THR A 1 92 ? 20.469 3.830 -13.983 1.00 49.66 92 THR A C 1
ATOM 736 O O . THR A 1 92 ? 19.504 4.111 -14.729 1.00 49.66 92 THR A O 1
#

Organism: Daphnia pulex (NCBI:txid6669)

pLDDT: mean 85.93, std 12.01, range [48.31, 96.31]